Protein AF-A0A8T0QP89-F1 (afdb_monomer_lite)

Structure (mmCIF, N/CA/C/O backbone):
data_AF-A0A8T0QP89-F1
#
_entry.id   AF-A0A8T0QP89-F1
#
loop_
_atom_site.group_PDB
_atom_site.id
_atom_site.type_symbol
_atom_site.label_atom_id
_atom_site.label_alt_id
_atom_site.label_comp_id
_atom_site.label_asym_id
_atom_site.label_entity_id
_atom_site.label_seq_id
_atom_site.pdbx_PDB_ins_code
_atom_site.Cartn_x
_atom_site.Cartn_y
_atom_site.Cartn_z
_atom_site.occupancy
_atom_site.B_iso_or_equiv
_atom_site.auth_seq_id
_atom_site.auth_comp_id
_atom_site.auth_asym_id
_atom_site.auth_atom_id
_atom_site.pdbx_PDB_model_num
ATOM 1 N N . MET A 1 1 ? -36.502 -14.996 44.742 1.00 43.84 1 MET A N 1
ATOM 2 C CA . MET A 1 1 ? -35.302 -14.158 44.539 1.00 43.84 1 MET A CA 1
ATOM 3 C C . MET A 1 1 ? -34.281 -15.000 43.791 1.00 43.84 1 MET A C 1
ATOM 5 O O . MET A 1 1 ? -33.726 -15.911 44.386 1.00 43.84 1 MET A O 1
ATOM 9 N N . ALA A 1 2 ? -34.133 -14.801 42.479 1.00 43.28 2 ALA A N 1
ATOM 10 C CA . ALA A 1 2 ? -33.160 -15.539 41.674 1.00 43.28 2 ALA A CA 1
ATOM 11 C C . ALA A 1 2 ? -31.813 -14.806 41.726 1.00 43.28 2 ALA A C 1
ATOM 13 O O . ALA A 1 2 ? -31.756 -13.610 41.445 1.00 43.28 2 ALA A O 1
ATOM 14 N N . ALA A 1 3 ? -30.759 -15.511 42.136 1.00 50.50 3 ALA A N 1
ATOM 15 C CA . ALA A 1 3 ? -29.405 -14.980 42.190 1.00 50.50 3 ALA A CA 1
ATOM 16 C C . ALA A 1 3 ? -28.894 -14.698 40.769 1.00 50.50 3 ALA A C 1
ATOM 18 O O . ALA A 1 3 ? -28.934 -15.564 39.895 1.00 50.50 3 ALA A O 1
ATOM 19 N N . GLN A 1 4 ? -28.436 -13.470 40.548 1.00 51.09 4 GLN A N 1
ATOM 20 C CA . GLN A 1 4 ? -27.854 -13.020 39.291 1.00 51.09 4 GLN A CA 1
ATOM 21 C C . GLN A 1 4 ? -26.424 -13.566 39.188 1.00 51.09 4 GLN A C 1
ATOM 23 O O . GLN A 1 4 ? -25.622 -13.392 40.106 1.00 51.09 4 GLN A O 1
ATOM 28 N N . ALA A 1 5 ? -26.118 -14.267 38.095 1.00 55.66 5 ALA A N 1
ATOM 29 C CA . ALA A 1 5 ? -24.773 -14.768 37.822 1.00 55.66 5 ALA A CA 1
ATOM 30 C C . ALA A 1 5 ? -23.773 -13.597 37.706 1.00 55.66 5 ALA A C 1
ATOM 32 O O . ALA A 1 5 ? -24.150 -12.529 37.214 1.00 55.66 5 ALA A O 1
ATOM 33 N N . PRO A 1 6 ? -22.508 -13.768 38.135 1.00 53.94 6 PRO A N 1
ATOM 34 C CA . PRO A 1 6 ? -21.538 -12.683 38.124 1.00 53.94 6 PRO A CA 1
ATOM 35 C C . PRO A 1 6 ? -21.238 -12.258 36.684 1.00 53.94 6 PRO A C 1
ATOM 37 O O . PRO A 1 6 ? -20.998 -13.094 35.808 1.00 53.94 6 PRO A O 1
ATOM 40 N N . ALA A 1 7 ? -21.238 -10.946 36.446 1.00 61.41 7 ALA A N 1
ATOM 41 C CA . ALA A 1 7 ? -20.770 -10.365 35.198 1.00 61.41 7 ALA A CA 1
ATOM 42 C C . ALA A 1 7 ? -19.332 -10.839 34.943 1.00 61.41 7 ALA A C 1
ATOM 44 O O . ALA A 1 7 ? -18.453 -10.660 35.789 1.00 61.41 7 ALA A O 1
ATOM 45 N N . ARG A 1 8 ? -19.097 -11.483 33.793 1.00 57.00 8 ARG A N 1
ATOM 46 C CA . ARG A 1 8 ? -17.743 -11.853 33.368 1.00 57.00 8 ARG A CA 1
ATOM 47 C C . ARG A 1 8 ? -16.888 -10.588 33.364 1.00 57.00 8 ARG A C 1
ATOM 49 O O . ARG A 1 8 ? -17.270 -9.596 32.747 1.00 57.00 8 ARG A O 1
ATOM 56 N N . ALA A 1 9 ? -15.751 -10.639 34.055 1.00 56.22 9 ALA A N 1
ATOM 57 C CA . ALA A 1 9 ? -14.746 -9.591 33.990 1.00 56.22 9 ALA A CA 1
ATOM 58 C C . ALA A 1 9 ? -14.450 -9.289 32.516 1.00 56.22 9 ALA A C 1
ATOM 60 O O . ALA A 1 9 ? -14.147 -10.201 31.744 1.00 56.22 9 ALA A O 1
ATOM 61 N N . SER A 1 10 ? -14.602 -8.019 32.137 1.00 60.38 10 SER A N 1
ATOM 62 C CA . SER A 1 10 ? -14.265 -7.519 30.809 1.00 60.38 10 SER A CA 1
ATOM 63 C C . SER A 1 10 ? -12.835 -7.941 30.499 1.00 60.38 10 SER A C 1
ATOM 65 O O . SER A 1 10 ? -11.900 -7.450 31.133 1.00 60.38 10 SER A O 1
ATOM 67 N N . SER A 1 11 ? -12.650 -8.852 29.540 1.00 63.16 11 SER A N 1
ATOM 68 C CA . SER A 1 11 ? -11.325 -9.076 28.974 1.00 63.16 11 SER A CA 1
ATOM 69 C C . SER A 1 11 ? -10.822 -7.722 28.490 1.00 63.16 11 SER A C 1
ATOM 71 O O . SER A 1 11 ? -11.556 -7.029 27.783 1.00 63.16 11 SER A O 1
ATOM 73 N N . SER A 1 12 ? -9.613 -7.329 28.888 1.00 66.31 12 SER A N 1
ATOM 74 C CA . SER A 1 12 ? -8.873 -6.262 28.214 1.00 66.31 12 SER A CA 1
ATOM 75 C C . SER A 1 12 ? -9.025 -6.481 26.708 1.00 66.31 12 SER A C 1
ATOM 77 O O . SER A 1 12 ? -8.574 -7.505 26.193 1.00 66.31 12 SER A O 1
ATOM 79 N N . ALA A 1 13 ? -9.781 -5.612 26.035 1.00 73.38 13 ALA A N 1
ATOM 80 C CA . ALA A 1 13 ? -10.048 -5.775 24.617 1.00 73.38 13 ALA A CA 1
ATOM 81 C C . ALA A 1 13 ? -8.709 -5.630 23.889 1.00 73.38 13 ALA A C 1
ATOM 83 O O . ALA A 1 13 ? -8.094 -4.561 23.918 1.00 73.38 13 ALA A O 1
ATOM 84 N N . VAL A 1 14 ? -8.228 -6.723 23.294 1.00 82.75 14 VAL A N 1
ATOM 85 C CA . VAL A 1 14 ? -7.000 -6.712 22.499 1.00 82.75 14 VAL A CA 1
ATOM 86 C C . VAL A 1 14 ? -7.205 -5.723 21.355 1.00 82.75 14 VAL A C 1
ATOM 88 O O . VAL A 1 14 ? -8.146 -5.861 20.578 1.00 82.75 14 VAL A O 1
ATOM 91 N N . ARG A 1 15 ? -6.336 -4.712 21.270 1.00 93.88 15 ARG A N 1
ATOM 92 C CA . ARG A 1 15 ? -6.316 -3.782 20.139 1.00 93.88 15 ARG A CA 1
ATOM 93 C C . ARG A 1 15 ? -5.370 -4.325 19.084 1.00 93.88 15 ARG A C 1
ATOM 95 O O . ARG A 1 15 ? -4.168 -4.402 19.325 1.00 93.88 15 ARG A O 1
ATOM 102 N N . LEU A 1 16 ? -5.928 -4.705 17.944 1.00 97.56 16 LEU A N 1
ATOM 103 C CA . LEU A 1 16 ? -5.186 -5.207 16.795 1.00 97.56 16 LEU A CA 1
ATOM 104 C C . LEU A 1 16 ? -4.847 -4.064 15.835 1.00 97.56 16 LEU A C 1
ATOM 106 O O . LEU A 1 16 ? -5.546 -3.051 15.778 1.00 97.56 16 LEU A O 1
ATOM 110 N N . PHE A 1 17 ? -3.777 -4.252 15.074 1.00 97.81 17 PHE A N 1
ATOM 111 C CA . PHE A 1 17 ? -3.392 -3.415 13.946 1.00 97.81 17 PHE A CA 1
ATOM 112 C C . PHE A 1 17 ? -3.365 -4.333 12.727 1.00 97.81 17 PHE A C 1
ATOM 114 O O . PHE A 1 17 ? -2.646 -5.334 12.747 1.00 97.81 17 PHE A O 1
ATOM 121 N N . ASP A 1 18 ? -4.160 -4.030 11.705 1.00 98.00 18 ASP A N 1
ATOM 122 C CA . ASP A 1 18 ? -4.029 -4.711 10.421 1.00 98.00 18 ASP A CA 1
ATOM 123 C C . ASP A 1 18 ? -2.763 -4.190 9.739 1.00 98.00 18 ASP A C 1
ATOM 125 O O . ASP A 1 18 ? -2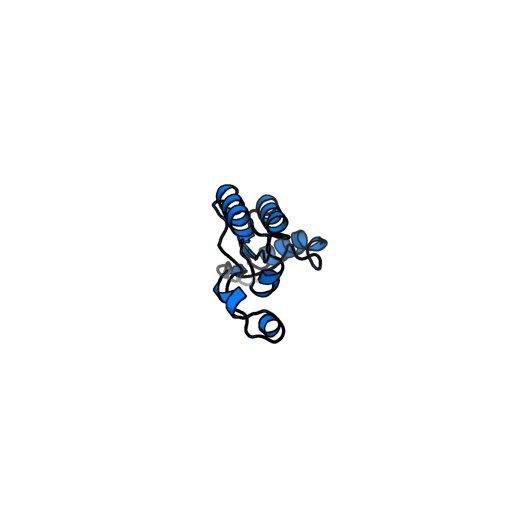.707 -3.047 9.283 1.00 98.00 18 ASP A O 1
ATOM 129 N N . ALA A 1 19 ? -1.717 -5.013 9.774 1.00 97.50 19 ALA A N 1
ATOM 130 C CA . ALA A 1 19 ? -0.376 -4.638 9.351 1.00 97.50 19 ALA A CA 1
ATOM 131 C C . ALA A 1 19 ? -0.251 -4.446 7.839 1.00 97.50 19 ALA A C 1
ATOM 133 O O . ALA A 1 19 ? 0.733 -3.848 7.410 1.00 97.50 19 ALA A O 1
ATOM 134 N N . HIS A 1 20 ? -1.198 -4.960 7.044 1.00 98.25 20 HIS A N 1
ATOM 135 C CA . HIS A 1 20 ? -1.093 -4.910 5.591 1.00 98.25 20 HIS A CA 1
ATOM 136 C C . HIS A 1 20 ? -2.429 -5.186 4.903 1.00 98.25 20 HIS A C 1
ATOM 138 O O . HIS A 1 20 ? -2.870 -6.332 4.811 1.00 98.25 20 HIS A O 1
ATOM 144 N N . CYS A 1 21 ? -3.039 -4.154 4.327 1.00 98.12 21 CYS A N 1
ATOM 145 C CA . CYS A 1 21 ? -4.259 -4.306 3.540 1.00 98.12 21 CYS A CA 1
ATOM 146 C C . CYS A 1 21 ? -4.284 -3.371 2.320 1.00 98.12 21 CYS A C 1
ATOM 148 O O . CYS A 1 21 ? -3.507 -2.423 2.226 1.00 98.12 21 CYS A O 1
ATOM 150 N N . HIS A 1 22 ? -5.193 -3.644 1.381 1.00 98.25 22 HIS A N 1
ATOM 151 C CA . HIS A 1 22 ? -5.393 -2.853 0.159 1.00 98.25 22 HIS A CA 1
ATOM 152 C C . HIS A 1 22 ? -6.863 -2.438 0.050 1.00 98.25 22 HIS A C 1
ATOM 154 O O . HIS A 1 22 ? -7.621 -2.935 -0.781 1.00 98.25 22 HIS A O 1
ATOM 160 N N . LEU A 1 23 ? -7.310 -1.576 0.962 1.00 98.06 23 LEU A N 1
ATOM 161 C CA . LEU A 1 23 ? -8.709 -1.146 1.025 1.00 98.06 23 LEU A CA 1
ATOM 162 C C . LEU A 1 23 ? -9.099 -0.209 -0.130 1.00 98.06 23 LEU A C 1
ATOM 164 O O . LEU A 1 23 ? -10.283 -0.105 -0.450 1.00 98.06 23 LEU A O 1
ATOM 168 N N . GLN A 1 24 ? -8.118 0.420 -0.783 1.00 97.38 24 GLN A N 1
ATOM 169 C CA . GLN A 1 24 ? -8.306 1.216 -1.995 1.00 97.38 24 GLN A CA 1
ATOM 170 C C . GLN A 1 24 ? -8.551 0.368 -3.252 1.00 97.38 24 GLN A C 1
ATOM 172 O O . GLN A 1 24 ? -8.933 0.913 -4.286 1.00 97.38 24 GLN A O 1
ATOM 177 N N . ASP A 1 25 ? -8.322 -0.948 -3.185 1.00 97.69 25 ASP A N 1
ATOM 178 C CA . ASP A 1 25 ? -8.455 -1.843 -4.331 1.00 97.69 25 ASP A CA 1
ATOM 179 C C . ASP A 1 25 ? -9.892 -1.810 -4.892 1.00 97.69 25 ASP A C 1
ATOM 181 O O . ASP A 1 25 ? -10.851 -1.958 -4.123 1.00 97.69 25 ASP A O 1
ATOM 185 N N . PRO A 1 26 ? -10.083 -1.677 -6.220 1.00 96.62 26 PRO A N 1
ATOM 186 C CA . PRO A 1 26 ? -11.407 -1.576 -6.836 1.00 96.62 26 PRO A CA 1
ATOM 187 C C . PRO A 1 26 ? -12.379 -2.703 -6.464 1.00 96.62 26 PRO A C 1
ATOM 189 O O . PRO A 1 26 ? -13.591 -2.489 -6.444 1.00 96.62 26 PRO A O 1
ATOM 192 N N . ARG A 1 27 ? -11.870 -3.898 -6.137 1.00 97.12 27 ARG A N 1
ATOM 193 C CA . ARG A 1 27 ? -12.679 -5.058 -5.733 1.00 97.12 27 ARG A CA 1
ATOM 194 C C . ARG A 1 27 ? -13.406 -4.835 -4.407 1.00 97.12 27 ARG A C 1
ATOM 196 O O . ARG A 1 27 ? -14.441 -5.459 -4.180 1.00 97.12 27 ARG A O 1
ATOM 203 N N . VAL A 1 28 ? -12.876 -3.977 -3.532 1.00 97.12 28 VAL A N 1
ATOM 204 C CA . VAL A 1 28 ? -13.415 -3.734 -2.183 1.00 97.12 28 VAL A CA 1
ATOM 205 C C . VAL A 1 28 ? -13.649 -2.258 -1.862 1.00 97.12 28 VAL A C 1
ATOM 207 O O . VAL A 1 28 ? -14.339 -1.975 -0.886 1.00 97.12 28 VAL A O 1
ATOM 210 N N . ALA A 1 29 ? -13.171 -1.318 -2.681 1.00 96.06 29 ALA A N 1
ATOM 211 C CA . ALA A 1 29 ? -13.240 0.122 -2.422 1.00 96.06 29 ALA A CA 1
ATOM 212 C C . ALA A 1 29 ? -14.660 0.611 -2.084 1.00 96.06 29 ALA A C 1
ATOM 214 O O . ALA A 1 29 ? -14.855 1.365 -1.132 1.00 96.06 29 ALA A O 1
ATOM 215 N N . ALA A 1 30 ? -15.678 0.116 -2.798 1.00 96.81 30 ALA A N 1
ATOM 216 C CA . ALA A 1 30 ? -17.077 0.484 -2.557 1.00 96.81 30 ALA A CA 1
ATOM 217 C C . ALA A 1 30 ? -17.601 0.052 -1.172 1.00 96.81 30 ALA A C 1
ATOM 219 O O . ALA A 1 30 ? -18.526 0.663 -0.637 1.00 96.81 30 ALA A O 1
ATOM 220 N N . VAL A 1 31 ? -17.023 -0.999 -0.583 1.00 97.62 31 VAL A N 1
ATOM 221 C CA . VAL A 1 31 ? -17.417 -1.545 0.726 1.00 97.62 31 VAL A CA 1
ATOM 222 C C . VAL A 1 31 ? -16.388 -1.272 1.826 1.00 97.62 31 VAL A C 1
ATOM 224 O O . VAL A 1 31 ? -16.671 -1.550 2.993 1.00 97.62 31 VAL A O 1
ATOM 227 N N . ALA A 1 32 ? -15.236 -0.677 1.502 1.00 97.44 32 ALA A N 1
ATOM 228 C CA . ALA A 1 32 ? -14.156 -0.391 2.444 1.00 97.44 32 ALA A CA 1
ATOM 229 C C . ALA A 1 32 ? -14.622 0.374 3.702 1.00 97.44 32 ALA A C 1
ATOM 231 O O . ALA A 1 32 ? -14.294 -0.073 4.804 1.00 97.44 32 ALA A O 1
ATOM 232 N N . PRO A 1 33 ? -15.489 1.409 3.622 1.00 96.88 33 PRO A N 1
ATOM 233 C CA . PRO A 1 33 ? -15.994 2.074 4.826 1.00 96.88 33 PRO A CA 1
ATOM 234 C C . PRO A 1 33 ? -16.778 1.139 5.760 1.00 96.88 33 PRO A C 1
ATOM 236 O O . PRO A 1 33 ? -16.742 1.296 6.981 1.00 96.88 33 PRO A O 1
ATOM 239 N N . ALA A 1 34 ? -17.511 0.166 5.208 1.00 97.75 34 ALA A N 1
ATOM 240 C CA . ALA A 1 34 ? -18.229 -0.829 6.001 1.00 97.75 34 ALA A CA 1
ATOM 241 C C . ALA A 1 34 ? -17.270 -1.856 6.622 1.00 97.75 34 ALA A C 1
ATOM 243 O O . ALA A 1 34 ? -17.443 -2.202 7.792 1.00 97.75 34 ALA A O 1
ATOM 244 N N . LEU A 1 35 ? -16.240 -2.278 5.880 1.00 97.50 35 LEU A N 1
ATOM 245 C CA . LEU A 1 35 ? -15.191 -3.175 6.374 1.00 97.50 35 LEU A CA 1
ATOM 246 C C . LEU A 1 35 ? -14.422 -2.551 7.545 1.00 97.50 35 LEU A C 1
ATOM 248 O O . LEU A 1 35 ? -14.298 -3.191 8.586 1.00 97.50 35 LEU A O 1
ATOM 252 N N . ILE A 1 36 ? -14.003 -1.286 7.428 1.00 97.19 36 ILE A N 1
ATOM 253 C CA . ILE A 1 36 ? -13.302 -0.553 8.497 1.00 97.19 36 ILE A CA 1
ATOM 254 C C . ILE A 1 36 ? -14.154 -0.510 9.773 1.00 97.19 36 ILE A C 1
ATOM 256 O O . ILE A 1 36 ? -13.662 -0.816 10.859 1.00 97.19 36 ILE A O 1
ATOM 260 N N . ARG A 1 37 ? -15.454 -0.188 9.660 1.00 96.31 37 ARG A N 1
ATOM 261 C CA . ARG A 1 37 ? -16.368 -0.164 10.818 1.00 96.31 37 ARG A CA 1
ATOM 262 C C . ARG A 1 37 ? -16.529 -1.540 11.465 1.00 96.31 37 ARG A C 1
ATOM 264 O O . ARG A 1 37 ? -16.506 -1.640 12.690 1.00 96.31 37 ARG A O 1
ATOM 271 N N . ALA A 1 38 ? -16.694 -2.590 10.663 1.00 96.75 38 ALA A N 1
ATOM 272 C CA . ALA A 1 38 ? -16.851 -3.955 11.164 1.00 96.75 38 ALA A CA 1
ATOM 273 C C . ALA A 1 38 ? -15.571 -4.472 11.846 1.00 96.75 38 ALA A C 1
ATOM 275 O O . ALA A 1 38 ? -15.633 -5.080 12.918 1.00 96.75 38 ALA A O 1
ATOM 276 N N . ALA A 1 39 ? -14.408 -4.181 11.264 1.00 96.31 39 ALA A N 1
ATOM 277 C CA . ALA A 1 39 ? -13.108 -4.530 11.820 1.00 96.31 39 ALA A CA 1
ATOM 278 C C . ALA A 1 39 ? -12.835 -3.773 13.134 1.00 96.31 39 ALA A C 1
ATOM 280 O O . ALA A 1 39 ? -12.425 -4.389 14.120 1.00 96.31 39 ALA A O 1
ATOM 281 N N . ALA A 1 40 ? -13.183 -2.483 13.204 1.00 94.50 40 ALA A N 1
ATOM 282 C CA . ALA A 1 40 ? -13.107 -1.697 14.436 1.00 94.50 40 ALA A CA 1
ATOM 283 C C . ALA A 1 40 ? -13.993 -2.263 15.555 1.00 94.50 40 ALA A C 1
ATOM 285 O O . ALA A 1 40 ? -13.533 -2.409 16.688 1.00 94.50 40 ALA A O 1
ATOM 286 N N . ALA A 1 41 ? -15.230 -2.666 15.239 1.00 94.44 41 ALA A N 1
ATOM 287 C CA . ALA A 1 41 ? -16.125 -3.329 16.193 1.00 94.44 41 ALA A CA 1
ATOM 288 C C . ALA A 1 41 ? -15.586 -4.686 16.692 1.00 94.44 41 ALA A C 1
ATOM 290 O O . ALA A 1 41 ? -15.983 -5.153 17.757 1.00 94.44 41 ALA A O 1
ATOM 291 N N . SER A 1 42 ? -14.660 -5.290 15.944 1.00 94.50 42 SER A N 1
ATOM 292 C CA . SER A 1 42 ? -14.005 -6.561 16.269 1.00 94.50 42 SER A CA 1
ATOM 293 C C . SER A 1 42 ? -12.634 -6.388 16.945 1.00 94.50 42 SER A C 1
ATOM 295 O O . SER A 1 42 ? -11.965 -7.380 17.222 1.00 94.50 42 SER A O 1
ATOM 297 N N . GLY A 1 43 ? -12.207 -5.149 17.225 1.00 95.56 43 GLY A N 1
ATOM 298 C CA . GLY A 1 43 ? -10.959 -4.841 17.935 1.00 95.56 43 GLY A CA 1
ATOM 299 C C . GLY A 1 43 ? -9.779 -4.407 17.056 1.00 95.56 43 GLY A C 1
ATOM 300 O O . GLY A 1 43 ? -8.712 -4.110 17.597 1.00 95.56 43 GLY A O 1
ATOM 301 N N . VAL A 1 44 ? -9.939 -4.316 15.730 1.00 97.50 44 VAL A N 1
ATOM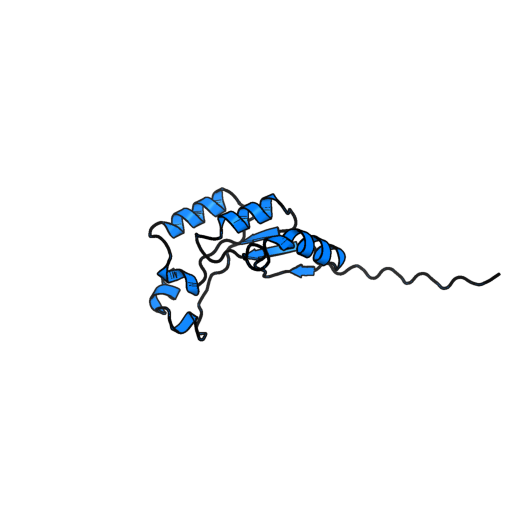 302 C CA . VAL A 1 44 ? -8.906 -3.775 14.827 1.00 97.50 44 VAL A CA 1
ATOM 303 C C . VAL A 1 44 ? -8.929 -2.249 14.880 1.00 97.50 44 VAL A C 1
ATOM 305 O O . VAL A 1 44 ? -9.828 -1.599 14.359 1.00 97.50 44 VAL A O 1
ATOM 308 N N . ALA A 1 45 ? -7.947 -1.659 15.551 1.00 96.12 45 ALA A N 1
ATOM 309 C CA . ALA A 1 45 ? -7.922 -0.233 15.859 1.00 96.12 45 ALA A CA 1
ATOM 310 C C . ALA A 1 45 ? -7.303 0.635 14.751 1.00 96.12 45 ALA A C 1
ATOM 312 O O . ALA A 1 45 ? -7.508 1.856 14.752 1.00 96.12 45 ALA A O 1
ATOM 313 N N . ARG A 1 46 ? -6.494 0.033 13.873 1.00 97.62 46 ARG A N 1
ATOM 314 C CA . ARG A 1 46 ? -5.703 0.709 12.837 1.00 97.62 46 ARG A CA 1
ATOM 315 C C . ARG A 1 46 ? -5.405 -0.221 11.660 1.00 97.62 46 ARG A C 1
ATOM 317 O O . ARG A 1 46 ? -5.396 -1.437 11.848 1.00 97.62 46 ARG A O 1
ATOM 324 N N . PHE A 1 47 ? -5.122 0.369 10.501 1.00 98.50 47 PHE A N 1
ATOM 325 C CA . PHE A 1 47 ? -4.855 -0.330 9.242 1.00 98.50 47 PHE A CA 1
ATOM 326 C C . PHE A 1 47 ? -3.679 0.330 8.526 1.00 98.50 47 PHE A C 1
ATOM 328 O O . PHE A 1 47 ? -3.736 1.533 8.294 1.00 98.50 47 PHE A O 1
ATOM 335 N N . ALA A 1 48 ? -2.651 -0.422 8.144 1.00 98.56 48 ALA A N 1
ATOM 336 C CA . ALA A 1 48 ? -1.699 0.027 7.132 1.00 98.56 48 ALA A CA 1
ATOM 337 C C . ALA A 1 48 ? -2.282 -0.289 5.750 1.00 98.56 48 ALA A C 1
ATOM 339 O O . ALA A 1 48 ? -2.437 -1.459 5.387 1.00 98.56 48 ALA A O 1
ATOM 340 N N . VAL A 1 49 ? -2.664 0.754 5.015 1.00 98.56 49 VAL A N 1
ATOM 341 C CA . VAL A 1 49 ? -3.222 0.628 3.664 1.00 98.56 49 VAL A CA 1
ATOM 342 C C . VAL A 1 49 ? -2.105 0.901 2.668 1.00 98.56 49 VAL A C 1
ATOM 344 O O . VAL A 1 49 ? -1.587 2.014 2.613 1.00 98.56 49 VAL A O 1
ATOM 347 N N . ASN A 1 50 ? -1.725 -0.120 1.902 1.00 98.56 50 ASN A N 1
ATOM 348 C CA . ASN A 1 50 ? -0.532 -0.070 1.065 1.00 98.56 50 ASN A CA 1
ATOM 349 C C . ASN A 1 50 ? -0.857 0.289 -0.375 1.00 98.56 50 ASN A C 1
ATOM 351 O O . ASN A 1 50 ? -1.560 -0.459 -1.062 1.00 98.56 50 ASN A O 1
ATOM 355 N N . GLY A 1 51 ? -0.292 1.403 -0.830 1.00 98.25 51 GLY A N 1
ATOM 356 C CA . GLY A 1 51 ? -0.144 1.703 -2.243 1.00 98.25 51 GLY A CA 1
ATOM 357 C C . GLY A 1 51 ? 0.927 0.819 -2.870 1.00 98.25 51 GLY A C 1
ATOM 358 O O . GLY A 1 51 ? 1.838 0.330 -2.197 1.00 98.25 51 GLY A O 1
ATOM 359 N N . THR A 1 52 ? 0.792 0.592 -4.165 1.00 97.69 52 THR A N 1
ATOM 360 C CA . THR A 1 52 ? 1.650 -0.312 -4.928 1.00 97.69 52 THR A CA 1
ATOM 361 C C . THR A 1 52 ? 2.290 0.372 -6.131 1.00 97.69 52 THR A C 1
ATOM 363 O O . THR A 1 52 ? 3.341 -0.085 -6.582 1.00 97.69 52 THR A O 1
ATOM 366 N N . SER A 1 53 ? 1.720 1.469 -6.637 1.00 97.69 53 SER A N 1
ATOM 367 C CA . SER A 1 53 ? 2.246 2.200 -7.793 1.00 97.69 53 SER A CA 1
ATOM 368 C C . SER A 1 53 ? 1.811 3.668 -7.786 1.00 97.69 53 SER A C 1
ATOM 370 O O . SER A 1 53 ? 0.937 4.076 -7.024 1.00 97.69 53 SER A O 1
ATOM 372 N N . GLU A 1 54 ? 2.377 4.479 -8.685 1.00 97.75 54 GLU A N 1
ATOM 373 C CA . GLU A 1 54 ? 1.956 5.878 -8.872 1.00 97.75 54 GLU A CA 1
ATOM 374 C C . GLU A 1 54 ? 0.442 6.020 -9.119 1.00 97.75 54 GLU A C 1
ATOM 376 O O . GLU A 1 54 ? -0.153 7.046 -8.781 1.00 97.75 54 GLU A O 1
ATOM 381 N N . GLU A 1 55 ? -0.190 4.987 -9.681 1.00 97.44 55 GLU A N 1
ATOM 382 C CA . GLU A 1 55 ? -1.613 4.994 -10.001 1.00 97.44 55 GLU A CA 1
ATOM 383 C C . GLU A 1 55 ? -2.509 4.934 -8.762 1.00 97.44 55 GLU A C 1
ATOM 385 O O . GLU A 1 55 ? -3.628 5.437 -8.820 1.00 97.44 55 GLU A O 1
ATOM 390 N N . ASP A 1 56 ? -2.060 4.369 -7.636 1.00 98.06 56 ASP A N 1
ATOM 391 C CA . ASP A 1 56 ? -2.930 4.128 -6.477 1.00 98.06 56 ASP A CA 1
ATOM 392 C C . ASP A 1 56 ? -2.606 4.977 -5.241 1.00 98.06 56 ASP A C 1
ATOM 394 O O . ASP A 1 56 ? -3.455 5.105 -4.353 1.00 98.06 56 ASP A O 1
ATOM 398 N N . TRP A 1 57 ? -1.450 5.649 -5.196 1.00 98.50 57 TRP A N 1
ATOM 399 C CA . TRP A 1 57 ? -1.052 6.467 -4.042 1.00 98.50 57 TRP A CA 1
ATOM 400 C C . TRP A 1 57 ? -2.075 7.554 -3.695 1.00 98.50 57 TRP A C 1
ATOM 402 O O . TRP A 1 57 ? -2.372 7.785 -2.523 1.00 98.50 57 TRP A O 1
ATOM 412 N N . HIS A 1 58 ? -2.688 8.187 -4.698 1.00 98.44 58 HIS A N 1
ATOM 413 C CA . HIS A 1 58 ? -3.717 9.208 -4.477 1.00 98.44 58 HIS A CA 1
ATOM 414 C C . HIS A 1 58 ? -4.991 8.647 -3.822 1.00 98.44 58 HIS A C 1
ATOM 416 O O . HIS A 1 58 ? -5.650 9.348 -3.050 1.00 98.44 58 HIS A O 1
ATOM 422 N N . LEU A 1 59 ? -5.331 7.383 -4.094 1.00 98.38 59 LEU A N 1
ATOM 423 C CA . LEU A 1 59 ? -6.464 6.700 -3.471 1.00 98.38 59 LEU A CA 1
ATOM 424 C C . LEU A 1 59 ? -6.147 6.340 -2.019 1.00 98.38 59 LEU A C 1
ATOM 426 O O . LEU A 1 59 ? -6.988 6.532 -1.145 1.00 98.38 59 LEU A O 1
ATOM 430 N N . VAL A 1 60 ? -4.925 5.869 -1.758 1.00 98.38 60 VAL A N 1
ATOM 431 C CA . VAL A 1 60 ? -4.440 5.558 -0.405 1.00 98.38 60 VAL A CA 1
ATOM 432 C C . VAL A 1 60 ? -4.388 6.813 0.462 1.00 98.38 60 VAL A C 1
ATOM 434 O O . VAL A 1 60 ? -4.878 6.799 1.590 1.00 98.38 60 VAL A O 1
ATOM 437 N N . LYS A 1 61 ? -3.877 7.922 -0.087 1.00 98.38 61 LYS A N 1
ATOM 438 C CA . LYS A 1 61 ? -3.877 9.231 0.573 1.00 98.38 61 LYS A CA 1
ATOM 439 C C . LYS A 1 61 ? -5.296 9.657 0.953 1.00 98.38 61 LYS A C 1
ATOM 441 O O . LYS A 1 61 ? -5.565 9.896 2.126 1.00 98.38 61 LYS A O 1
ATOM 446 N N . ARG A 1 62 ? -6.225 9.660 -0.013 1.00 97.88 62 ARG A N 1
ATOM 447 C CA . ARG A 1 62 ? -7.637 9.995 0.243 1.00 97.88 62 ARG A CA 1
ATOM 448 C C . ARG A 1 62 ? -8.254 9.088 1.306 1.00 97.88 62 ARG A C 1
ATOM 450 O O . ARG A 1 62 ? -9.003 9.546 2.157 1.00 97.88 62 ARG A O 1
ATOM 457 N N . MET A 1 63 ? -7.927 7.800 1.282 1.00 96.62 63 MET A N 1
ATOM 458 C CA . MET A 1 63 ? -8.442 6.852 2.263 1.00 96.62 63 MET A CA 1
ATOM 459 C C . MET A 1 63 ? -7.982 7.174 3.691 1.00 96.62 63 MET A C 1
ATOM 461 O O . MET A 1 63 ? -8.769 7.012 4.621 1.00 96.62 63 MET A O 1
ATOM 465 N N . ALA A 1 64 ? -6.749 7.654 3.870 1.00 97.38 64 ALA A N 1
ATOM 466 C CA . ALA A 1 64 ? -6.258 8.138 5.160 1.00 97.38 64 ALA A CA 1
ATOM 467 C C . ALA A 1 64 ? -6.936 9.446 5.601 1.00 97.38 64 ALA A C 1
ATOM 469 O O . ALA A 1 64 ? -7.273 9.589 6.777 1.00 97.38 64 ALA A O 1
ATOM 470 N N . GLU A 1 65 ? -7.203 10.357 4.660 1.00 97.12 65 GLU A N 1
ATOM 471 C CA . GLU A 1 65 ? -7.953 11.598 4.912 1.00 97.12 65 GLU A CA 1
ATOM 472 C C . GLU A 1 65 ? -9.399 11.304 5.367 1.00 97.12 65 GLU A C 1
ATOM 474 O O . GLU A 1 65 ? -9.886 11.900 6.330 1.00 97.12 65 GLU A O 1
ATOM 479 N N . ASP A 1 66 ? -10.066 10.339 4.726 1.00 96.81 66 ASP A N 1
ATOM 480 C CA . ASP A 1 66 ? -11.452 9.953 5.022 1.00 96.81 66 ASP A CA 1
ATOM 481 C C . ASP A 1 66 ? -11.580 9.084 6.290 1.00 96.81 66 ASP A C 1
ATOM 483 O O . ASP A 1 66 ? -12.631 9.050 6.947 1.00 96.81 66 ASP A O 1
ATOM 487 N N . HIS A 1 67 ? -10.521 8.353 6.652 1.00 96.62 67 HIS A N 1
ATOM 488 C CA . HIS A 1 67 ? -10.534 7.382 7.743 1.00 96.62 67 HIS A CA 1
ATOM 489 C C . HIS A 1 67 ? -9.304 7.521 8.656 1.00 96.62 67 HIS A C 1
ATOM 491 O O . HIS A 1 67 ? -8.306 6.840 8.438 1.00 96.62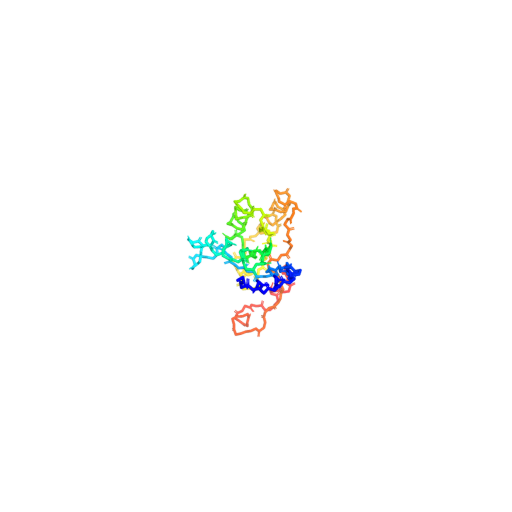 67 HIS A O 1
ATOM 497 N N . PRO A 1 68 ? -9.400 8.240 9.795 1.00 95.19 68 PRO A N 1
ATOM 498 C CA . PRO A 1 68 ? -8.273 8.463 10.719 1.00 95.19 68 PRO A CA 1
ATOM 499 C C . PRO A 1 68 ? -7.652 7.206 11.364 1.00 95.19 68 PRO A C 1
ATOM 501 O O . PRO A 1 68 ? -6.683 7.296 12.117 1.00 95.19 68 PRO A O 1
ATOM 504 N N . ALA A 1 69 ? -8.254 6.030 11.161 1.00 96.44 69 ALA A N 1
ATOM 505 C CA . ALA A 1 69 ? -7.687 4.750 11.580 1.00 96.44 69 ALA A CA 1
ATOM 506 C C . ALA A 1 69 ? -6.689 4.174 10.556 1.00 96.44 69 ALA A C 1
ATOM 508 O O . ALA A 1 69 ? -5.990 3.210 10.871 1.00 96.44 69 ALA A O 1
ATOM 509 N N . VAL A 1 70 ? -6.636 4.729 9.349 1.00 98.12 70 VAL A N 1
ATOM 510 C CA . VAL A 1 70 ? -5.745 4.307 8.273 1.00 98.12 70 VAL A CA 1
ATOM 511 C C . VAL A 1 70 ? -4.409 5.033 8.401 1.00 98.12 70 VAL A C 1
ATOM 513 O O . VAL A 1 70 ? -4.356 6.245 8.571 1.00 98.12 70 VAL A O 1
ATOM 516 N N . VAL A 1 71 ? -3.333 4.262 8.313 1.00 98.50 71 VAL A N 1
ATOM 517 C CA . VAL A 1 71 ? -1.972 4.730 8.071 1.00 98.50 71 VAL A CA 1
ATOM 518 C C . VAL A 1 71 ? -1.698 4.487 6.585 1.00 98.50 71 VAL A C 1
ATOM 520 O O . VAL A 1 71 ? -1.713 3.325 6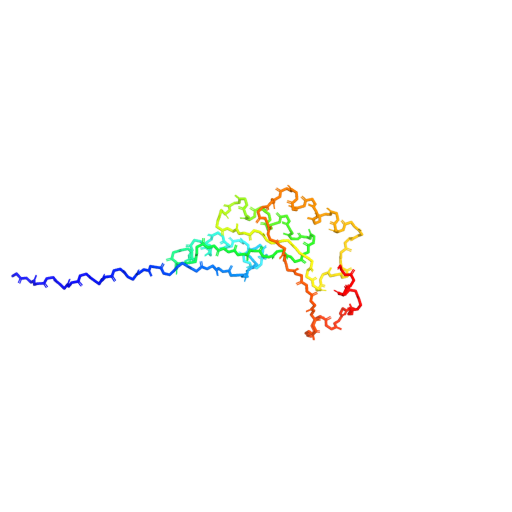.166 1.00 98.50 71 VAL A O 1
ATOM 523 N N . PRO A 1 72 ? -1.516 5.539 5.772 1.00 98.62 72 PRO A N 1
ATOM 524 C CA . PRO A 1 72 ? -1.214 5.369 4.360 1.00 98.62 72 PRO A CA 1
ATOM 525 C C . PRO A 1 72 ? 0.227 4.883 4.196 1.00 98.62 72 PRO A C 1
ATOM 527 O O . PRO A 1 72 ? 1.129 5.384 4.868 1.00 98.62 72 PRO A O 1
ATOM 530 N N . CYS A 1 73 ? 0.457 3.936 3.291 1.00 98.75 73 CYS A N 1
ATOM 531 C CA . CYS A 1 73 ? 1.802 3.562 2.867 1.00 98.75 73 CYS A CA 1
ATOM 532 C C . CYS A 1 73 ? 1.974 3.847 1.375 1.00 98.75 73 CYS A C 1
ATOM 534 O O . CYS A 1 73 ? 1.110 3.480 0.573 1.00 98.75 73 CYS A O 1
ATOM 536 N N . PHE A 1 74 ? 3.088 4.483 1.010 1.00 98.69 74 PHE A N 1
ATOM 537 C CA . PHE A 1 74 ? 3.452 4.729 -0.385 1.00 98.69 74 PHE A CA 1
ATOM 538 C C . PHE A 1 74 ? 4.742 4.002 -0.746 1.00 98.69 74 PHE A C 1
ATOM 540 O O . PHE A 1 74 ? 5.742 4.047 -0.021 1.00 98.69 74 PHE A O 1
ATOM 547 N N . GLY A 1 75 ? 4.720 3.332 -1.889 1.00 97.75 75 GLY A N 1
ATOM 548 C CA . GLY A 1 75 ? 5.808 2.493 -2.355 1.00 97.75 75 GLY A CA 1
ATOM 549 C C . GLY A 1 75 ? 5.546 1.993 -3.765 1.00 97.75 75 GLY A C 1
ATOM 550 O O . GLY A 1 75 ? 4.412 2.013 -4.250 1.00 97.75 75 GLY A O 1
ATOM 551 N N . LEU A 1 76 ? 6.626 1.591 -4.426 1.00 97.81 76 LEU A N 1
ATOM 552 C CA . LEU A 1 76 ? 6.588 0.954 -5.730 1.00 97.81 76 LEU A CA 1
ATOM 553 C C . LEU A 1 76 ? 6.808 -0.550 -5.545 1.00 97.81 76 LEU A C 1
ATOM 555 O O . LEU A 1 76 ? 7.925 -0.999 -5.274 1.00 97.81 76 LEU A O 1
ATOM 559 N N . HIS A 1 77 ? 5.735 -1.322 -5.692 1.00 97.31 77 HIS A N 1
ATOM 560 C CA . HIS A 1 77 ? 5.794 -2.774 -5.607 1.00 97.31 77 HIS A CA 1
ATOM 561 C C . HIS A 1 77 ? 6.591 -3.325 -6.803 1.00 97.31 77 HIS A C 1
ATOM 563 O O . HIS A 1 77 ? 6.432 -2.815 -7.918 1.00 97.31 77 HIS A O 1
ATOM 569 N N . PRO A 1 78 ? 7.381 -4.406 -6.636 1.00 96.75 78 PRO A N 1
ATOM 570 C CA . PRO A 1 78 ? 8.201 -4.981 -7.708 1.00 96.75 78 PRO A CA 1
ATOM 571 C C . PRO A 1 78 ? 7.441 -5.286 -8.999 1.00 96.75 78 PRO A C 1
ATOM 573 O O . PRO A 1 78 ? 8.022 -5.266 -10.079 1.00 96.75 78 PRO A O 1
ATOM 576 N N . TRP A 1 79 ? 6.138 -5.554 -8.886 1.00 96.25 79 TRP A N 1
ATOM 577 C CA . TRP A 1 79 ? 5.269 -5.857 -10.025 1.00 96.25 79 TRP A CA 1
ATOM 578 C C . TRP A 1 79 ? 5.067 -4.682 -10.975 1.00 96.25 79 TRP A 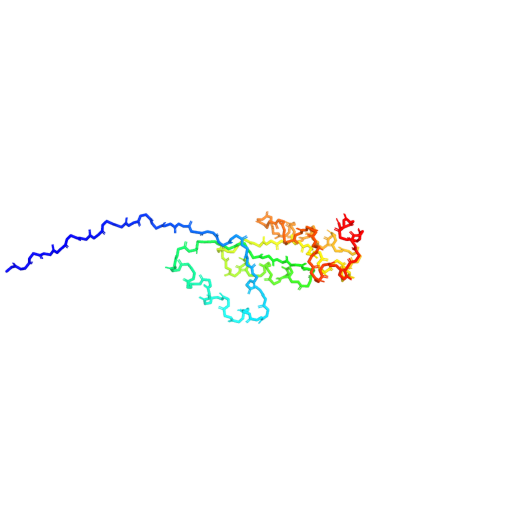C 1
ATOM 580 O O . TRP A 1 79 ? 4.948 -4.875 -12.178 1.00 96.25 79 TRP A O 1
ATOM 590 N N . TRP A 1 80 ? 5.072 -3.470 -10.432 1.00 96.50 80 TRP A N 1
ATOM 591 C CA . TRP A 1 80 ? 4.753 -2.250 -11.166 1.00 96.50 80 TRP A CA 1
ATOM 592 C C . TRP A 1 80 ? 6.000 -1.479 -11.589 1.00 96.50 80 TRP A C 1
ATOM 594 O O . TRP A 1 80 ? 5.908 -0.399 -12.166 1.00 96.50 80 TRP A O 1
ATOM 604 N N . VAL A 1 81 ? 7.187 -2.036 -11.337 1.00 95.69 81 VAL A N 1
ATOM 605 C CA . VAL A 1 81 ? 8.461 -1.441 -11.747 1.00 95.69 81 VAL A CA 1
ATOM 606 C C . VAL A 1 81 ? 8.490 -1.132 -13.246 1.00 95.69 81 VAL A C 1
ATOM 608 O O . VAL A 1 81 ? 8.850 0.000 -13.571 1.00 95.69 81 VAL A O 1
ATOM 611 N N . PRO A 1 82 ? 8.059 -2.021 -14.164 1.00 94.94 82 PRO A N 1
ATOM 612 C CA . PRO A 1 82 ? 8.060 -1.711 -15.598 1.00 94.94 82 PRO A CA 1
ATOM 613 C C . PRO A 1 82 ? 7.148 -0.542 -15.999 1.00 94.94 82 PRO A C 1
ATOM 615 O O . PRO A 1 82 ? 7.347 0.050 -17.056 1.00 94.94 82 PRO A O 1
ATOM 618 N N . GLU A 1 83 ? 6.153 -0.214 -15.173 1.00 95.00 83 GLU A N 1
ATOM 619 C CA . GLU A 1 83 ? 5.136 0.808 -15.450 1.00 95.00 83 GLU A CA 1
ATOM 620 C C . GLU A 1 83 ? 5.468 2.165 -14.816 1.00 95.00 83 GLU A C 1
ATOM 622 O O . GLU A 1 83 ? 4.793 3.159 -15.086 1.00 95.00 83 GLU A O 1
ATOM 627 N N . ARG A 1 84 ? 6.530 2.236 -14.002 1.00 95.50 84 ARG A N 1
ATOM 628 C CA . ARG A 1 84 ? 6.949 3.481 -13.354 1.00 95.50 84 ARG A CA 1
ATOM 629 C C . ARG A 1 84 ? 7.282 4.553 -14.389 1.00 95.50 84 ARG A C 1
ATOM 631 O O . ARG A 1 84 ? 7.995 4.312 -15.367 1.00 95.50 84 ARG A O 1
ATOM 638 N N . SER A 1 85 ? 6.825 5.770 -14.137 1.00 96.94 85 SER A N 1
ATOM 639 C CA . SER A 1 85 ? 7.216 6.929 -14.927 1.00 96.94 85 SER A CA 1
ATOM 640 C C . SER A 1 85 ? 8.695 7.257 -14.706 1.00 96.94 85 SER A C 1
ATOM 642 O O . SER A 1 85 ? 9.307 6.829 -13.734 1.00 96.94 85 SER A O 1
ATOM 644 N N . SER A 1 86 ? 9.302 8.088 -15.554 1.00 96.25 86 SER A N 1
ATOM 645 C CA . SER A 1 86 ? 10.657 8.593 -15.285 1.00 96.25 86 SER A CA 1
ATOM 646 C C . SER A 1 86 ? 10.731 9.535 -14.069 1.00 96.25 86 SER A C 1
ATOM 648 O O . SER A 1 86 ? 11.828 9.794 -13.582 1.00 96.25 86 SER A O 1
ATOM 650 N N . ASP A 1 87 ? 9.594 10.066 -13.596 1.00 97.19 87 ASP A N 1
ATOM 651 C CA . ASP A 1 87 ? 9.502 11.009 -12.466 1.00 97.19 87 ASP A CA 1
ATOM 652 C C . ASP A 1 87 ? 9.031 10.341 -11.161 1.00 97.19 87 ASP A C 1
ATOM 654 O O . ASP A 1 87 ? 8.875 11.018 -10.145 1.00 97.19 87 ASP A O 1
ATOM 658 N N . TRP A 1 88 ? 8.830 9.019 -11.156 1.00 96.75 88 TRP A N 1
ATOM 659 C CA . TRP A 1 88 ? 8.172 8.295 -10.063 1.00 96.75 88 TRP A CA 1
ATOM 660 C C . TRP A 1 88 ? 8.772 8.573 -8.681 1.00 96.75 88 TRP A C 1
ATOM 662 O O . TRP A 1 88 ? 8.050 8.717 -7.697 1.00 96.75 88 TRP A O 1
ATOM 672 N N . MET A 1 89 ? 10.096 8.717 -8.593 1.00 96.31 89 MET A N 1
ATOM 673 C CA . MET A 1 89 ? 10.777 8.979 -7.328 1.00 96.31 89 MET A CA 1
ATOM 674 C C . MET A 1 89 ? 10.515 10.402 -6.814 1.00 96.31 89 MET A C 1
ATOM 676 O O . MET A 1 89 ? 10.427 10.617 -5.606 1.00 96.31 89 MET A O 1
ATOM 680 N N . ASN A 1 90 ? 10.361 11.384 -7.706 1.00 98.00 90 ASN A N 1
ATOM 681 C CA . ASN A 1 90 ? 9.950 12.730 -7.310 1.00 98.00 90 ASN A CA 1
ATOM 682 C C . ASN A 1 90 ? 8.463 12.764 -6.955 1.00 98.00 90 ASN A C 1
ATOM 684 O O . ASN A 1 90 ? 8.106 13.421 -5.980 1.00 98.00 90 ASN A O 1
ATOM 688 N N . SER A 1 91 ? 7.613 12.024 -7.678 1.00 97.69 91 SER A N 1
ATOM 689 C CA . SER A 1 91 ? 6.217 11.804 -7.282 1.00 97.69 91 SER A CA 1
ATOM 690 C C . SER A 1 91 ? 6.136 11.247 -5.862 1.00 97.69 91 SER A C 1
ATOM 692 O O . SER A 1 91 ? 5.458 11.832 -5.024 1.00 97.69 91 SER A O 1
ATOM 694 N N . LEU A 1 92 ? 6.895 10.193 -5.556 1.00 97.81 92 LEU A N 1
ATOM 695 C CA . LEU A 1 92 ? 6.912 9.575 -4.232 1.00 97.81 92 LEU A CA 1
ATOM 696 C C . LEU A 1 92 ? 7.342 10.563 -3.137 1.00 97.81 92 LEU A C 1
ATOM 698 O O . LEU A 1 92 ? 6.701 10.640 -2.093 1.00 97.81 92 LEU A O 1
ATOM 702 N N . ARG A 1 93 ? 8.384 11.370 -3.389 1.00 98.19 93 ARG A N 1
ATOM 703 C CA . ARG A 1 93 ? 8.809 12.437 -2.462 1.00 98.19 93 ARG A CA 1
ATOM 704 C C . ARG A 1 93 ? 7.689 13.438 -2.188 1.00 98.19 93 ARG A C 1
ATOM 706 O O . ARG A 1 93 ? 7.432 13.727 -1.027 1.00 98.19 93 ARG A O 1
ATOM 713 N N . ARG A 1 94 ? 6.984 13.902 -3.229 1.00 98.50 94 ARG A N 1
ATOM 714 C CA . ARG A 1 94 ? 5.844 14.825 -3.072 1.00 98.50 94 ARG A CA 1
ATOM 715 C C . ARG A 1 94 ? 4.755 14.230 -2.177 1.00 98.50 94 ARG A C 1
ATOM 717 O O . ARG A 1 94 ? 4.242 14.925 -1.311 1.00 98.50 94 ARG A O 1
ATOM 724 N N . PHE A 1 95 ? 4.440 12.946 -2.340 1.00 98.38 95 PHE A N 1
ATOM 725 C CA . PHE A 1 95 ? 3.459 12.271 -1.486 1.00 98.38 95 PHE A CA 1
ATOM 726 C C . PHE A 1 95 ? 3.883 12.234 -0.011 1.00 98.38 95 PHE A C 1
ATOM 728 O O . PHE A 1 95 ? 3.047 12.468 0.858 1.00 98.38 95 PHE A O 1
ATOM 735 N N . PHE A 1 96 ? 5.165 12.003 0.287 1.00 98.44 96 PHE A N 1
ATOM 736 C CA . PHE A 1 96 ? 5.668 12.066 1.665 1.00 98.44 96 PHE A CA 1
ATOM 737 C C . PHE A 1 96 ? 5.706 13.490 2.231 1.00 98.44 96 PHE A C 1
ATOM 739 O O . PHE A 1 96 ? 5.401 13.676 3.407 1.00 98.44 96 PHE A O 1
ATOM 746 N N . ASP A 1 97 ? 6.027 14.494 1.412 1.00 98.31 97 ASP A N 1
ATOM 747 C CA . ASP A 1 97 ? 5.981 15.901 1.830 1.00 98.31 97 ASP A CA 1
ATOM 748 C C . ASP A 1 97 ? 4.542 16.339 2.168 1.00 98.31 97 ASP A C 1
ATOM 750 O O . ASP A 1 97 ? 4.313 17.081 3.124 1.00 98.31 97 ASP A O 1
ATOM 754 N N . GLU A 1 98 ? 3.559 15.862 1.400 1.00 97.88 98 GLU A N 1
ATOM 755 C CA . GLU A 1 98 ? 2.135 16.158 1.594 1.00 97.88 98 GLU A CA 1
ATOM 756 C C . GLU A 1 98 ? 1.460 15.298 2.673 1.00 97.88 98 GLU A C 1
ATOM 758 O O . GLU A 1 98 ? 0.362 15.633 3.120 1.00 97.88 98 GLU A O 1
ATOM 763 N N . THR A 1 99 ? 2.057 14.173 3.066 1.00 97.81 99 THR A N 1
ATOM 764 C CA . THR A 1 99 ? 1.492 13.233 4.051 1.00 97.81 99 THR A CA 1
ATOM 765 C C . THR A 1 99 ? 2.607 12.692 4.959 1.00 97.81 99 THR A C 1
ATOM 767 O O . THR A 1 99 ? 3.042 11.548 4.802 1.00 97.81 99 THR A O 1
ATOM 770 N N . PRO A 1 100 ? 3.103 13.508 5.912 1.00 96.31 100 PRO A N 1
ATOM 771 C CA . PRO A 1 100 ? 4.268 13.170 6.737 1.00 96.31 100 PRO A CA 1
ATOM 772 C C . PRO A 1 100 ? 4.089 11.949 7.654 1.00 96.31 100 PRO A C 1
ATOM 774 O O . PRO A 1 100 ? 5.069 11.381 8.129 1.00 96.31 100 PRO A O 1
ATOM 777 N N . GLU A 1 101 ? 2.849 11.560 7.945 1.00 94.94 101 GLU A N 1
ATOM 778 C CA . GLU A 1 101 ? 2.490 10.372 8.723 1.00 94.94 101 GLU A CA 1
ATOM 779 C C . GLU A 1 101 ? 2.510 9.070 7.910 1.00 94.94 101 GLU A C 1
ATOM 781 O O . GLU A 1 101 ? 2.336 7.992 8.487 1.00 94.94 101 GLU A O 1
ATOM 786 N N . ALA A 1 102 ? 2.692 9.160 6.589 1.00 98.25 102 ALA A N 1
ATOM 787 C CA . ALA A 1 102 ? 2.735 7.998 5.720 1.00 98.25 102 ALA A CA 1
ATOM 788 C C . ALA A 1 102 ? 3.967 7.127 5.995 1.00 98.25 102 ALA A C 1
ATOM 790 O O . ALA A 1 102 ? 5.065 7.614 6.274 1.00 98.25 102 ALA A O 1
ATOM 791 N N . ALA A 1 103 ? 3.792 5.816 5.864 1.00 98.31 103 ALA A N 1
ATOM 792 C CA . ALA A 1 103 ? 4.882 4.854 5.905 1.00 98.31 103 ALA A CA 1
ATOM 793 C C . ALA A 1 103 ? 5.408 4.544 4.493 1.00 98.31 103 ALA A C 1
ATOM 795 O O . ALA A 1 103 ? 4.744 4.775 3.482 1.00 98.31 103 ALA A O 1
ATOM 796 N N . VAL A 1 104 ? 6.614 3.982 4.421 1.00 98.00 104 VAL A N 1
ATOM 797 C CA . VAL A 1 104 ? 7.162 3.447 3.169 1.00 98.00 104 VAL A CA 1
ATOM 798 C C . VAL A 1 104 ? 6.626 2.038 2.954 1.00 98.00 104 VAL A C 1
ATOM 800 O O . VAL A 1 104 ? 6.825 1.168 3.801 1.00 98.00 104 VAL A O 1
ATOM 803 N N . GLY A 1 105 ? 5.981 1.808 1.815 1.00 93.88 105 GLY A N 1
ATOM 804 C CA . GLY A 1 105 ? 5.512 0.489 1.408 1.00 93.88 105 GLY A CA 1
ATOM 805 C C . GLY A 1 105 ? 4.371 0.533 0.382 1.00 93.88 105 GLY A C 1
ATOM 806 O O . GLY A 1 105 ? 3.655 1.519 0.301 1.00 93.88 105 GLY A O 1
ATOM 807 N N . GLU A 1 106 ? 4.170 -0.509 -0.418 1.00 94.75 106 GLU A N 1
ATOM 808 C CA . GLU A 1 106 ? 5.004 -1.718 -0.460 1.00 94.75 106 GLU A CA 1
ATOM 809 C C . GLU A 1 106 ? 6.199 -1.550 -1.415 1.00 94.75 106 GLU A C 1
ATOM 811 O O . GLU A 1 106 ? 6.057 -1.032 -2.519 1.00 94.75 106 GLU A O 1
ATOM 816 N N . ILE A 1 107 ? 7.384 -1.983 -0.977 1.00 96.38 107 ILE A N 1
ATOM 817 C CA . ILE A 1 107 ? 8.627 -2.044 -1.762 1.00 96.38 107 ILE A CA 1
ATOM 818 C C . ILE A 1 107 ? 9.331 -3.369 -1.462 1.00 96.38 107 ILE A C 1
ATOM 820 O O . ILE A 1 107 ? 9.143 -3.936 -0.384 1.00 96.38 107 ILE A O 1
ATOM 824 N N . GLY A 1 108 ? 10.182 -3.854 -2.363 1.00 95.38 108 GLY A N 1
ATOM 825 C CA . GLY A 1 108 ? 10.965 -5.057 -2.089 1.00 95.38 108 GLY A CA 1
ATOM 826 C C . GLY A 1 108 ? 11.451 -5.757 -3.344 1.00 95.38 108 GLY A C 1
ATOM 827 O O . GLY A 1 108 ? 11.818 -5.117 -4.319 1.00 95.38 108 GLY A O 1
ATOM 828 N N . LEU A 1 109 ? 11.462 -7.087 -3.299 1.00 96.38 109 LEU A N 1
ATOM 829 C CA . LEU A 1 109 ? 11.827 -7.959 -4.411 1.00 96.38 109 LEU A CA 1
ATOM 830 C C . LEU A 1 109 ? 10.831 -9.113 -4.462 1.00 96.38 109 LEU A C 1
ATOM 832 O O . LEU A 1 109 ? 10.535 -9.697 -3.418 1.00 96.38 109 LEU A O 1
ATOM 836 N N . ASP A 1 110 ? 10.390 -9.502 -5.657 1.00 95.94 110 ASP A N 1
ATOM 837 C CA . ASP A 1 110 ? 9.515 -10.658 -5.828 1.00 95.94 110 ASP A CA 1
ATOM 838 C C . ASP A 1 110 ? 10.093 -11.683 -6.820 1.00 95.94 110 ASP A C 1
ATOM 840 O O . ASP A 1 110 ? 10.312 -11.418 -8.002 1.00 95.94 110 ASP A O 1
ATOM 844 N N . LYS A 1 111 ? 10.316 -12.906 -6.320 1.00 94.44 111 LYS A N 1
ATOM 845 C CA . LYS A 1 111 ? 10.756 -14.085 -7.090 1.00 94.44 111 LYS A CA 1
ATOM 846 C C . LYS A 1 111 ? 9.645 -15.133 -7.273 1.00 94.44 111 LYS A C 1
ATOM 848 O O . LYS A 1 111 ? 9.924 -16.286 -7.617 1.00 94.44 111 LYS A O 1
ATOM 853 N N . GLY A 1 112 ? 8.397 -14.766 -7.013 1.00 94.94 112 GLY A N 1
ATOM 854 C CA . GLY A 1 112 ? 7.190 -15.544 -7.258 1.00 94.94 112 GLY A CA 1
ATOM 855 C C . GLY A 1 112 ? 6.913 -15.737 -8.749 1.00 94.94 112 GLY A C 1
ATOM 856 O O . GLY A 1 112 ? 7.698 -15.338 -9.607 1.00 94.94 112 GLY A O 1
ATOM 857 N N . SER A 1 113 ? 5.797 -16.391 -9.081 1.00 95.31 113 SER A N 1
ATOM 858 C CA . SER A 1 113 ? 5.436 -16.679 -10.478 1.00 95.31 113 SER A CA 1
ATOM 859 C C . SER A 1 113 ? 5.292 -15.415 -11.324 1.00 95.31 113 SER A C 1
ATOM 861 O O . SER A 1 113 ? 5.766 -15.410 -12.455 1.00 95.31 113 SER A O 1
ATOM 863 N N . HIS A 1 114 ? 4.681 -14.364 -10.771 1.00 92.81 114 HIS A N 1
ATOM 864 C CA . HIS A 1 114 ? 4.537 -13.082 -11.456 1.00 92.81 114 HIS A CA 1
ATOM 865 C C . HIS A 1 114 ? 5.829 -12.261 -11.393 1.00 92.81 114 HIS A C 1
ATOM 867 O O . HIS A 1 114 ? 6.323 -11.839 -12.425 1.00 92.81 114 HIS A O 1
ATOM 873 N N . GLY A 1 115 ? 6.463 -12.123 -10.222 1.00 92.94 115 GLY A N 1
ATOM 874 C CA . GLY A 1 115 ? 7.719 -11.366 -10.102 1.00 92.94 115 GLY A CA 1
ATOM 875 C C . GLY A 1 115 ? 8.840 -11.857 -11.034 1.00 92.94 115 GLY A C 1
ATOM 876 O O . GLY A 1 115 ? 9.621 -11.062 -11.541 1.00 92.94 115 GLY A O 1
ATOM 877 N N . LYS A 1 116 ? 8.877 -13.157 -11.358 1.00 94.00 116 LYS A N 1
ATOM 878 C CA . LYS A 1 116 ? 9.816 -13.732 -12.341 1.00 94.00 116 LYS A CA 1
ATOM 879 C C . LYS A 1 116 ? 9.596 -13.284 -13.787 1.00 94.00 116 LYS A C 1
ATOM 881 O O . LYS A 1 116 ? 10.483 -13.514 -14.605 1.00 94.00 116 LYS A O 1
ATOM 886 N N . THR A 1 117 ? 8.442 -12.713 -14.129 1.00 94.69 117 THR A N 1
ATOM 887 C CA . THR A 1 117 ? 8.208 -12.151 -15.468 1.00 94.69 117 THR A CA 1
ATOM 888 C C . THR A 1 117 ? 8.790 -10.749 -15.617 1.00 94.69 117 THR A C 1
ATOM 890 O O . THR A 1 117 ? 8.772 -10.208 -16.717 1.00 94.69 117 THR A O 1
ATOM 893 N N . ILE A 1 118 ? 9.299 -10.166 -14.530 1.00 94.38 118 ILE A N 1
ATOM 894 C CA . ILE A 1 118 ? 9.881 -8.826 -14.479 1.00 94.38 118 ILE A CA 1
ATOM 895 C C . ILE A 1 118 ? 11.388 -8.963 -14.335 1.00 94.38 118 ILE A C 1
ATOM 897 O O . ILE A 1 118 ? 11.872 -9.816 -13.586 1.00 94.38 118 ILE A O 1
ATOM 901 N N . ASP A 1 119 ? 12.133 -8.120 -15.050 1.00 93.69 119 ASP A N 1
ATOM 902 C CA . ASP A 1 119 ? 13.587 -8.131 -14.980 1.00 93.69 119 ASP A CA 1
ATOM 903 C C . ASP A 1 119 ? 14.063 -7.915 -13.534 1.00 93.69 119 ASP A C 1
ATOM 905 O O . ASP A 1 119 ? 13.709 -6.945 -12.865 1.00 93.69 119 ASP A O 1
ATOM 909 N N . PHE A 1 120 ? 14.858 -8.858 -13.026 1.00 92.19 120 PHE A N 1
ATOM 910 C CA . PHE A 1 120 ? 15.307 -8.816 -11.636 1.00 92.19 120 PHE A CA 1
ATOM 911 C C . PHE A 1 120 ? 16.286 -7.662 -11.382 1.00 92.19 120 PHE A C 1
ATOM 913 O O . PHE A 1 120 ? 16.340 -7.150 -10.267 1.00 92.19 120 PHE A O 1
ATOM 920 N N . GLY A 1 121 ? 17.045 -7.242 -12.400 1.00 91.94 121 GLY A N 1
ATOM 921 C CA . GLY A 1 121 ? 17.899 -6.061 -12.315 1.00 91.94 121 GLY A CA 1
ATOM 922 C C . GLY A 1 121 ? 17.069 -4.796 -12.120 1.00 91.94 121 GLY A C 1
ATOM 923 O O . GLY A 1 121 ? 17.396 -3.979 -11.261 1.00 91.94 121 GLY A O 1
ATOM 924 N N . GLU A 1 122 ? 15.947 -4.676 -12.828 1.00 89.44 122 GLU A N 1
ATOM 925 C CA . GLU A 1 122 ? 15.021 -3.558 -12.644 1.00 89.44 122 GLU A CA 1
ATOM 926 C C . GLU 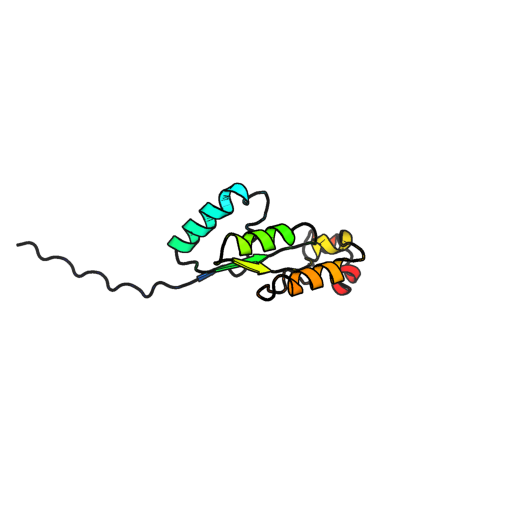A 1 122 ? 14.402 -3.514 -11.242 1.00 89.44 122 GLU A C 1
ATOM 928 O O . GLU A 1 122 ? 14.297 -2.428 -10.679 1.00 89.44 122 GLU A O 1
ATOM 933 N N . GLN A 1 123 ? 14.068 -4.662 -10.641 1.00 90.81 123 GLN A N 1
ATOM 934 C CA . GLN A 1 123 ? 13.558 -4.709 -9.259 1.00 90.81 123 GLN A CA 1
ATOM 935 C C . GLN A 1 123 ? 14.601 -4.291 -8.208 1.00 90.81 123 GLN A C 1
ATOM 937 O O . GLN A 1 123 ? 14.238 -3.852 -7.125 1.00 90.81 123 GLN A O 1
ATOM 942 N N . VAL A 1 124 ? 15.898 -4.460 -8.489 1.00 87.69 124 VAL A N 1
ATOM 943 C CA . VAL A 1 124 ? 16.988 -4.069 -7.572 1.00 87.69 124 VAL A CA 1
ATOM 944 C C . VAL A 1 124 ? 17.355 -2.592 -7.730 1.00 87.69 124 VAL A C 1
ATOM 946 O O . VAL A 1 124 ? 17.833 -1.972 -6.783 1.00 87.69 124 VAL A O 1
ATOM 949 N N . CYS A 1 125 ? 17.157 -2.035 -8.926 1.00 74.69 125 CYS A N 1
ATOM 950 C CA . CYS A 1 125 ? 17.508 -0.658 -9.272 1.00 74.69 125 CYS A CA 1
ATOM 951 C C . CYS A 1 125 ? 16.341 0.340 -9.150 1.00 74.69 125 CYS A C 1
ATOM 953 O O . CYS A 1 125 ? 16.462 1.456 -9.663 1.00 74.69 125 CYS A O 1
ATOM 955 N N . THR A 1 126 ? 15.235 -0.045 -8.506 1.00 61.78 126 THR A N 1
ATOM 956 C CA . THR A 1 126 ? 14.209 0.889 -8.005 1.00 61.78 126 THR A CA 1
ATOM 957 C C . THR A 1 126 ? 14.788 1.837 -6.970 1.00 61.78 126 THR A C 1
ATOM 959 O O . THR A 1 126 ? 15.350 1.339 -5.972 1.00 61.78 126 THR A O 1
#

Radius of gyration: 19.5 Å; chains: 1; bounding box: 53×33×60 Å

InterPro domains:
  IPR001130 3'-5' ssDNA/RNA exonuclease TatD-like [PF01026] (17-112)
  IPR032466 Metal-dependent hydrolase [SSF51556] (16-117)

Organism: Panicum virgatum (NCBI:txid38727)

pLDDT: mean 91.91, std 12.97, range [43.28, 98.75]

Secondary structure (DSSP, 8-state):
-PPPPPPPP------EEEEEE-TTSTTTTTTHHHHHHHHHHTTEEEEEEE--STTTHHHHHHHHHH-TTEEEEE---GGGGGG--TTHHHHHHHHHHH-TTPEE-S-S---STTGGGS-HHHHH--

Sequence (126 aa):
MAAQAPARASSSAVRLFDAHCHLQDPRVAAVAPALIRAAAASGVARFAVNGTSEEDWHLVKRMAEDHPAVVPCFGLHPWWVPERSSDWMNSLRRFFDETPEAAVGEIGLDKGSHGKTIDFGEQVCT

Foldseek 3Di:
DDDDDDDPDDDPQAAAEAEEDACLDPVRVVPSVVVVVVVVVNRHQAYEHADAFLVCQVSLVVCCVVDVRYAYEYEHDLLCLVVHDPCRVVSSVVSCVVPVSHHHDDADADPDPRSVVGDRVSSVVD